Protein AF-A0A3B8P6B7-F1 (afdb_monomer_lite)

Secondary structure (DSSP, 8-state):
---------TTSHHHHHHHHHHHHHHHHHHHHHHHHHTTT-HHHHHHHHTTTPPPTT-

pLDDT: mean 95.9, std 5.48, range [60.22, 98.75]

Structure (mmCIF, N/CA/C/O backbone):
data_AF-A0A3B8P6B7-F1
#
_entry.id   AF-A0A3B8P6B7-F1
#
loop_
_atom_site.group_PDB
_atom_site.id
_atom_site.type_symbol
_atom_site.label_atom_id
_atom_site.label_alt_id
_atom_site.label_comp_id
_atom_site.label_asym_id
_atom_site.label_entity_id
_atom_site.label_seq_id
_atom_site.pdbx_PDB_ins_code
_atom_site.Cartn_x
_atom_site.Cartn_y
_atom_site.Cartn_z
_atom_site.occupancy
_atom_site.B_iso_or_equiv
_atom_site.auth_seq_id
_atom_site.auth_comp_id
_atom_site.auth_asym_id
_atom_site.auth_atom_id
_atom_site.pdbx_PDB_model_num
ATOM 1 N N . MET A 1 1 ? -7.231 11.522 -32.374 1.00 60.22 1 MET A N 1
ATOM 2 C CA . MET A 1 1 ? -6.753 11.497 -30.972 1.00 60.22 1 MET A CA 1
ATOM 3 C C . MET A 1 1 ? -5.247 11.322 -30.984 1.00 60.22 1 MET A C 1
ATOM 5 O O . MET A 1 1 ? -4.759 10.606 -31.847 1.00 60.22 1 MET A O 1
ATOM 9 N N . ALA A 1 2 ? -4.530 11.987 -30.079 1.00 83.56 2 ALA A N 1
ATOM 10 C CA . ALA A 1 2 ? -3.085 11.827 -29.953 1.00 83.56 2 ALA A CA 1
ATOM 11 C C . ALA A 1 2 ? -2.779 10.609 -29.067 1.00 83.56 2 ALA A C 1
ATOM 13 O O . ALA A 1 2 ? -3.139 10.597 -27.891 1.00 83.56 2 ALA A O 1
ATOM 14 N N . THR A 1 3 ? -2.153 9.585 -29.643 1.00 93.69 3 THR A N 1
ATOM 15 C CA . THR A 1 3 ? -1.671 8.407 -28.911 1.00 93.69 3 THR A CA 1
ATOM 16 C C . THR A 1 3 ? -0.252 8.670 -28.418 1.00 93.69 3 THR A C 1
ATOM 18 O O . THR A 1 3 ? 0.592 9.134 -29.183 1.00 93.69 3 THR A O 1
ATOM 21 N N . LEU A 1 4 ? 0.026 8.361 -27.150 1.00 96.06 4 LEU A N 1
ATOM 22 C CA . LEU A 1 4 ? 1.381 8.396 -26.603 1.00 96.06 4 LEU A CA 1
ATOM 23 C C . LEU A 1 4 ? 2.049 7.036 -26.799 1.00 96.06 4 LEU A C 1
ATOM 25 O O . LEU A 1 4 ? 1.564 6.017 -26.308 1.00 96.06 4 LEU A O 1
ATOM 29 N N . HIS A 1 5 ? 3.179 7.031 -27.498 1.00 95.88 5 HIS A N 1
ATOM 30 C CA . HIS A 1 5 ? 3.999 5.841 -27.676 1.00 95.88 5 HIS A CA 1
ATOM 31 C C . HIS A 1 5 ? 5.050 5.786 -26.568 1.00 95.88 5 HIS A C 1
ATOM 33 O O . HIS A 1 5 ? 5.906 6.664 -26.465 1.00 95.88 5 HIS A O 1
ATOM 39 N N . THR A 1 6 ? 4.962 4.767 -25.714 1.00 96.12 6 THR A N 1
ATOM 40 C CA . THR A 1 6 ? 5.958 4.541 -24.663 1.00 96.12 6 THR A CA 1
ATOM 41 C C . THR A 1 6 ? 7.305 4.162 -25.271 1.00 96.12 6 THR A C 1
ATOM 43 O O . THR A 1 6 ? 7.361 3.368 -26.207 1.00 96.12 6 THR A O 1
ATOM 46 N N . GLN A 1 7 ? 8.382 4.709 -24.710 1.00 95.94 7 GLN A N 1
ATOM 47 C CA . GLN A 1 7 ? 9.759 4.316 -25.027 1.00 95.94 7 GLN A CA 1
ATOM 48 C C . GLN A 1 7 ? 10.358 3.395 -23.954 1.00 95.94 7 GLN A C 1
ATOM 50 O O . GLN A 1 7 ? 11.516 2.995 -24.042 1.00 95.94 7 GLN A O 1
ATOM 55 N N . LEU A 1 8 ? 9.580 3.060 -22.918 1.00 96.25 8 LEU A N 1
ATOM 56 C CA . LEU A 1 8 ? 10.018 2.152 -21.866 1.00 96.25 8 LEU A CA 1
ATOM 57 C C . LEU A 1 8 ? 9.995 0.711 -22.370 1.00 96.25 8 LEU A C 1
ATOM 59 O O . LEU A 1 8 ? 9.011 0.261 -22.954 1.00 96.25 8 LEU A O 1
ATOM 63 N N . ASN A 1 9 ? 11.052 -0.032 -22.051 1.00 97.00 9 ASN A N 1
ATOM 64 C CA . ASN A 1 9 ? 11.091 -1.481 -22.188 1.00 97.00 9 ASN A CA 1
ATOM 65 C C . ASN A 1 9 ? 10.891 -2.127 -20.804 1.00 97.00 9 ASN A C 1
ATOM 67 O O . ASN A 1 9 ? 11.837 -2.149 -20.018 1.00 97.00 9 ASN A O 1
ATOM 71 N N . PRO A 1 10 ? 9.718 -2.716 -20.504 1.00 96.81 10 PRO A N 1
ATOM 72 C CA . PRO A 1 10 ? 9.454 -3.346 -19.207 1.00 96.81 10 PRO A CA 1
ATOM 73 C C . PRO A 1 10 ? 10.346 -4.555 -18.887 1.00 96.81 10 PRO A C 1
ATOM 75 O O . PRO A 1 10 ? 10.348 -5.037 -17.760 1.00 96.81 10 PRO A O 1
ATOM 78 N N . ARG A 1 11 ? 11.077 -5.083 -19.879 1.00 97.31 11 ARG A N 1
ATOM 79 C CA . ARG A 1 11 ? 12.009 -6.208 -19.715 1.00 97.31 11 ARG A CA 1
ATOM 80 C C . ARG A 1 11 ? 13.462 -5.759 -19.555 1.00 97.31 11 ARG A C 1
ATOM 82 O O . ARG A 1 11 ? 14.340 -6.615 -19.483 1.00 97.31 11 ARG A O 1
ATOM 89 N N . SER A 1 12 ? 13.744 -4.453 -19.555 1.00 98.31 12 SER A N 1
ATOM 90 C CA . SER A 1 12 ? 15.113 -3.977 -19.369 1.00 98.31 12 SER A CA 1
ATOM 91 C C . SER A 1 12 ? 15.575 -4.192 -17.918 1.00 98.31 12 SER A C 1
ATOM 93 O O . SER A 1 12 ? 14.763 -4.099 -16.991 1.00 98.31 12 SER A O 1
ATOM 95 N N . PRO A 1 13 ? 16.878 -4.436 -17.691 1.00 98.06 13 PRO A N 1
ATOM 96 C CA . PRO A 1 13 ? 17.430 -4.513 -16.338 1.00 98.06 13 PRO A CA 1
ATOM 97 C C . PRO A 1 13 ? 17.206 -3.228 -15.529 1.00 98.06 13 PRO A C 1
ATOM 99 O O . PRO A 1 13 ? 16.925 -3.293 -14.337 1.00 98.06 13 PRO A O 1
ATOM 102 N N . GLU A 1 14 ? 17.270 -2.063 -16.181 1.00 98.00 14 GLU A N 1
ATOM 103 C CA . GLU A 1 14 ? 17.002 -0.762 -15.557 1.00 98.00 14 GLU A CA 1
ATOM 104 C C . GLU A 1 14 ? 15.557 -0.660 -15.053 1.00 98.00 14 GLU A C 1
ATOM 106 O O . GLU A 1 14 ? 15.324 -0.284 -13.904 1.00 98.00 14 GLU A O 1
ATOM 111 N N . PHE A 1 15 ? 14.579 -1.050 -15.879 1.00 98.31 15 PHE A N 1
ATOM 112 C CA . PHE A 1 15 ? 13.179 -1.062 -15.465 1.00 98.31 15 PHE A CA 1
ATOM 113 C C . PHE A 1 15 ? 12.964 -2.021 -14.293 1.00 98.31 15 PHE A C 1
ATOM 115 O O . PHE A 1 15 ? 12.282 -1.664 -13.335 1.00 98.31 15 PHE A O 1
ATOM 122 N N . ALA A 1 16 ? 13.576 -3.209 -14.336 1.00 98.19 16 ALA A N 1
ATOM 123 C CA . ALA A 1 16 ? 13.498 -4.175 -13.246 1.00 98.19 16 ALA A CA 1
ATOM 124 C C . ALA A 1 16 ? 14.079 -3.616 -11.934 1.00 98.19 16 ALA A C 1
ATOM 126 O O . ALA A 1 16 ? 13.457 -3.780 -10.884 1.00 98.19 16 ALA A O 1
ATOM 127 N N . GLY A 1 17 ? 15.214 -2.911 -11.995 1.00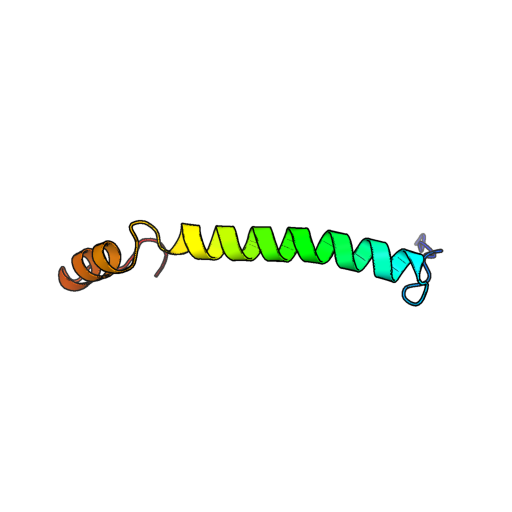 98.44 17 GLY A N 1
ATOM 128 C CA . GLY A 1 17 ? 15.812 -2.230 -10.844 1.00 98.44 17 GLY A CA 1
ATOM 129 C C . GLY A 1 17 ? 14.900 -1.144 -10.269 1.00 98.44 17 GLY A C 1
ATOM 130 O O . GLY A 1 17 ? 14.580 -1.170 -9.082 1.00 98.44 17 GLY A O 1
ATOM 131 N N . ASN A 1 18 ? 14.397 -0.245 -11.118 1.00 98.31 18 ASN A N 1
ATOM 132 C CA . ASN A 1 18 ? 13.480 0.823 -10.701 1.00 98.31 18 ASN A CA 1
ATOM 133 C C . ASN A 1 18 ? 12.184 0.265 -10.095 1.00 98.31 18 ASN A C 1
ATOM 135 O O . ASN A 1 18 ? 11.688 0.760 -9.081 1.00 98.31 18 ASN A O 1
ATOM 139 N N . HIS A 1 19 ? 11.643 -0.790 -10.705 1.00 98.44 19 HIS A N 1
ATOM 140 C CA . HIS A 1 19 ? 10.453 -1.475 -10.227 1.00 98.44 19 HIS A CA 1
ATOM 141 C C . HIS A 1 19 ? 10.684 -2.133 -8.861 1.00 98.44 19 HIS A C 1
ATOM 143 O O . HIS A 1 19 ? 9.833 -2.002 -7.985 1.00 98.44 19 HIS A O 1
ATOM 149 N N . ALA A 1 20 ? 11.827 -2.792 -8.651 1.00 98.50 20 ALA A N 1
ATOM 150 C CA . ALA A 1 20 ? 12.165 -3.411 -7.371 1.00 98.50 20 ALA A CA 1
ATOM 151 C C . ALA A 1 20 ? 12.237 -2.377 -6.235 1.00 98.50 20 ALA A C 1
ATOM 153 O O . ALA A 1 20 ? 11.574 -2.557 -5.214 1.00 98.50 20 ALA A O 1
ATOM 154 N N . THR A 1 21 ? 12.944 -1.261 -6.443 1.00 98.56 21 THR A N 1
ATOM 155 C CA . THR A 1 21 ? 13.039 -0.172 -5.455 1.00 98.56 21 THR A CA 1
ATOM 156 C C . THR A 1 21 ? 11.667 0.417 -5.129 1.00 98.56 21 THR A C 1
ATOM 158 O O . THR A 1 21 ? 11.317 0.613 -3.967 1.00 98.56 21 THR A O 1
ATOM 161 N N . MET A 1 22 ? 10.838 0.665 -6.146 1.00 98.62 22 MET A N 1
ATOM 162 C CA . MET A 1 22 ? 9.493 1.193 -5.915 1.00 98.62 22 MET A CA 1
ATOM 163 C C . MET A 1 22 ? 8.610 0.195 -5.155 1.00 98.62 22 MET A C 1
ATOM 165 O O . MET A 1 22 ? 7.854 0.583 -4.262 1.00 98.62 22 MET A O 1
ATOM 169 N N . LEU A 1 23 ? 8.708 -1.098 -5.478 1.00 98.56 23 LEU A N 1
ATOM 170 C CA . LEU A 1 23 ? 7.959 -2.137 -4.779 1.00 98.56 23 LEU A CA 1
ATOM 171 C C . LEU A 1 23 ? 8.329 -2.229 -3.300 1.00 98.56 23 LEU A C 1
ATOM 173 O O . LEU A 1 23 ? 7.428 -2.430 -2.488 1.00 98.56 23 LEU A O 1
ATOM 177 N N . GLU A 1 24 ? 9.598 -2.048 -2.941 1.00 98.62 24 GLU A N 1
ATOM 178 C CA . GLU A 1 24 ? 10.030 -2.015 -1.541 1.00 98.62 24 GLU A CA 1
ATOM 179 C C . GLU A 1 24 ? 9.295 -0.915 -0.758 1.00 98.62 24 GLU A C 1
ATOM 181 O O . GLU A 1 24 ? 8.707 -1.173 0.296 1.00 98.62 24 GLU A O 1
ATOM 186 N N . HIS A 1 25 ? 9.218 0.296 -1.316 1.00 98.62 25 HIS A N 1
ATOM 187 C CA . HIS A 1 25 ? 8.484 1.402 -0.696 1.00 98.62 25 HIS A CA 1
ATOM 188 C C . HIS A 1 25 ? 6.984 1.118 -0.573 1.00 98.62 25 HIS A C 1
ATOM 190 O O . HIS A 1 25 ? 6.384 1.370 0.475 1.00 98.62 25 HIS A O 1
ATOM 196 N N . VAL A 1 26 ? 6.370 0.555 -1.617 1.00 98.69 26 VAL A N 1
ATOM 197 C CA . VAL A 1 26 ? 4.947 0.187 -1.598 1.00 98.69 26 VAL A CA 1
ATOM 198 C C . VAL A 1 26 ? 4.673 -0.885 -0.543 1.00 98.69 26 VAL A C 1
ATOM 200 O O . VAL A 1 26 ? 3.666 -0.815 0.164 1.00 98.69 26 VAL A O 1
ATOM 203 N N . GLN A 1 27 ? 5.555 -1.873 -0.403 1.00 98.75 27 GLN A N 1
ATOM 204 C CA . GLN A 1 27 ? 5.426 -2.917 0.612 1.00 98.75 27 GLN A CA 1
ATOM 205 C C . GLN A 1 27 ? 5.561 -2.340 2.023 1.00 98.75 27 GLN A C 1
ATOM 207 O O . GLN A 1 27 ? 4.709 -2.618 2.868 1.00 98.75 27 GLN A O 1
ATOM 212 N N . ALA A 1 28 ? 6.554 -1.481 2.267 1.00 98.56 28 ALA A N 1
ATOM 213 C CA . ALA A 1 28 ? 6.718 -0.803 3.552 1.00 98.56 28 ALA A CA 1
ATOM 214 C C . ALA A 1 28 ? 5.480 0.037 3.914 1.00 98.56 28 ALA A C 1
ATOM 216 O O . ALA A 1 28 ? 4.969 -0.053 5.034 1.00 98.56 28 ALA A O 1
ATOM 217 N N . GLN A 1 29 ? 4.936 0.786 2.950 1.00 98.69 29 GLN A N 1
ATOM 218 C CA . GLN A 1 29 ? 3.713 1.565 3.139 1.00 98.69 29 GLN A CA 1
ATOM 219 C C . GLN A 1 29 ? 2.517 0.672 3.492 1.00 98.69 29 GLN A C 1
ATOM 221 O O . GLN A 1 29 ? 1.783 0.969 4.433 1.00 98.69 29 GLN A O 1
ATOM 226 N N . ARG A 1 30 ? 2.311 -0.428 2.759 1.00 98.56 30 ARG A N 1
ATOM 227 C CA . ARG A 1 30 ? 1.205 -1.366 3.012 1.00 98.56 30 ARG A CA 1
ATOM 228 C C . ARG A 1 30 ? 1.307 -2.001 4.395 1.00 98.56 30 ARG A C 1
ATOM 230 O O . ARG A 1 30 ? 0.29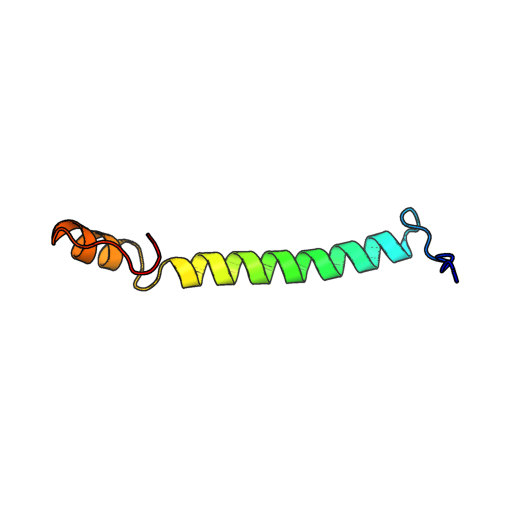8 -2.076 5.092 1.00 98.56 30 ARG A O 1
ATOM 237 N N . SER A 1 31 ? 2.508 -2.394 4.809 1.00 98.38 31 SER A N 1
ATOM 238 C CA . SER A 1 31 ? 2.761 -2.935 6.148 1.00 98.38 31 SER A CA 1
ATOM 239 C C . SER A 1 31 ? 2.444 -1.914 7.239 1.00 98.38 31 SER A C 1
ATOM 241 O O . SER A 1 31 ? 1.742 -2.235 8.198 1.00 98.38 31 SER A O 1
ATOM 243 N N . LEU A 1 32 ? 2.876 -0.661 7.066 1.00 98.50 32 LEU A N 1
ATOM 244 C CA . LEU A 1 32 ? 2.572 0.415 8.007 1.00 98.50 32 LEU A CA 1
ATOM 245 C C . LEU A 1 32 ? 1.064 0.685 8.094 1.00 98.50 32 LEU A C 1
ATOM 247 O O . LEU A 1 32 ? 0.517 0.808 9.188 1.00 98.50 32 LEU A O 1
ATOM 251 N N . LEU A 1 33 ? 0.370 0.738 6.956 1.00 98.19 33 LEU A N 1
ATOM 252 C CA . LEU A 1 33 ? -1.082 0.916 6.929 1.00 98.19 33 LEU A CA 1
ATOM 253 C C . LEU A 1 33 ? -1.806 -0.240 7.627 1.00 98.19 33 LEU A C 1
ATOM 255 O O . LEU A 1 33 ? -2.738 0.012 8.388 1.00 98.19 33 LEU A O 1
ATOM 259 N N . ALA A 1 34 ? -1.363 -1.483 7.424 1.00 96.38 34 ALA A N 1
ATOM 260 C CA . ALA A 1 34 ? -1.921 -2.648 8.105 1.00 96.38 34 ALA A CA 1
ATOM 261 C C . ALA A 1 34 ? -1.712 -2.580 9.626 1.00 96.38 34 ALA A C 1
ATOM 263 O O . ALA A 1 34 ? -2.620 -2.922 10.383 1.00 96.38 34 ALA A O 1
ATOM 264 N N . GLN A 1 35 ? -0.555 -2.090 10.080 1.00 96.56 35 GLN A N 1
ATOM 265 C CA . GLN A 1 35 ? -0.287 -1.856 11.498 1.00 96.56 35 GLN A CA 1
ATOM 266 C C . GLN A 1 35 ? -1.192 -0.757 12.068 1.00 96.56 35 GLN A C 1
ATOM 268 O O . GLN A 1 35 ? -1.805 -0.948 13.115 1.00 96.56 35 GLN A O 1
ATOM 273 N N . ILE A 1 36 ? -1.323 0.374 11.372 1.00 96.62 36 ILE A N 1
ATOM 274 C CA . ILE A 1 36 ? -2.184 1.491 11.790 1.00 96.62 36 ILE A CA 1
ATOM 275 C C . ILE A 1 36 ? -3.657 1.068 11.823 1.00 96.62 36 ILE A C 1
ATOM 277 O O . ILE A 1 36 ? -4.399 1.471 12.720 1.00 96.62 36 ILE A O 1
ATOM 281 N N . ALA A 1 37 ? -4.088 0.225 10.881 1.00 95.06 37 ALA A N 1
ATOM 282 C CA . ALA A 1 37 ? -5.448 -0.302 10.837 1.00 95.06 37 ALA A CA 1
ATOM 283 C C . ALA A 1 37 ? -5.814 -1.106 12.096 1.00 95.06 37 ALA A C 1
ATOM 285 O O . ALA A 1 37 ? -6.993 -1.177 12.435 1.00 95.06 37 ALA A O 1
ATOM 286 N N . GLN A 1 38 ? -4.829 -1.624 12.843 1.00 94.44 38 GLN A N 1
ATOM 287 C CA . GLN A 1 38 ? -5.075 -2.287 14.125 1.00 94.44 38 GLN A CA 1
ATOM 288 C C . GLN A 1 38 ? -5.550 -1.331 15.233 1.00 94.44 38 GLN A C 1
ATOM 290 O O . GLN A 1 38 ? -5.951 -1.790 16.306 1.00 94.44 38 GLN A O 1
ATOM 295 N N . GLY A 1 39 ? -5.510 -0.012 15.022 1.00 95.25 39 GLY A N 1
ATOM 296 C CA . GLY A 1 39 ? -5.924 0.976 16.016 1.00 95.25 39 GLY A CA 1
ATOM 297 C C . GLY A 1 39 ? -5.152 0.806 17.328 1.00 95.25 39 GLY A C 1
ATOM 298 O O . GLY A 1 39 ? -3.927 0.822 17.343 1.00 95.25 39 GLY A O 1
ATOM 299 N N . GLY A 1 40 ? -5.866 0.594 18.437 1.00 95.50 40 GLY A N 1
ATOM 300 C CA . GLY A 1 40 ? -5.257 0.335 19.751 1.00 95.50 40 GLY A CA 1
ATOM 301 C C . GLY A 1 40 ? -4.652 -1.069 19.930 1.00 95.50 40 GLY A C 1
ATOM 302 O O . GLY A 1 40 ? -4.352 -1.454 21.060 1.00 95.50 40 GLY A O 1
ATOM 303 N N . GLY A 1 41 ? -4.526 -1.853 18.857 1.00 95.62 41 GLY A N 1
ATOM 304 C CA . GLY A 1 41 ? -4.075 -3.243 18.881 1.00 95.62 41 GLY A CA 1
ATOM 305 C C . GLY A 1 41 ? -5.168 -4.237 19.290 1.00 95.62 41 GLY A C 1
ATOM 306 O O . GLY A 1 41 ? -6.258 -3.857 19.732 1.00 95.62 41 GLY A O 1
ATOM 307 N N . ALA A 1 42 ? -4.855 -5.531 19.176 1.00 94.44 42 ALA A N 1
ATOM 308 C CA . ALA A 1 42 ? -5.807 -6.631 19.369 1.00 94.44 42 ALA A CA 1
ATOM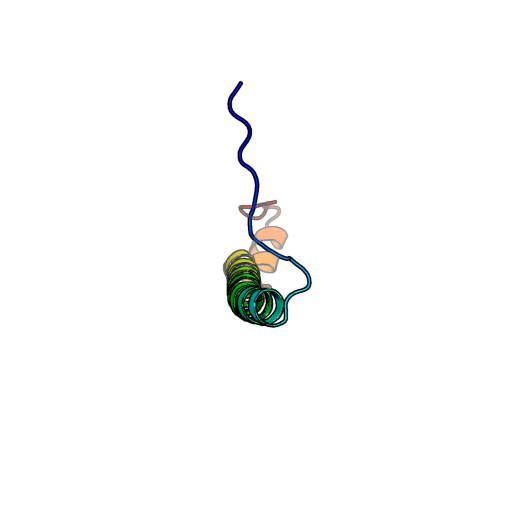 309 C C . ALA A 1 42 ? -6.554 -6.563 20.714 1.00 94.44 42 ALA A C 1
ATOM 311 O O . ALA A 1 42 ? -7.776 -6.676 20.753 1.00 94.44 42 ALA A O 1
ATOM 312 N N . ASN A 1 43 ? -5.846 -6.274 21.810 1.00 96.31 43 ASN A N 1
ATOM 313 C CA . ASN A 1 43 ? -6.455 -6.183 23.140 1.00 96.31 43 ASN A CA 1
ATOM 314 C C . ASN A 1 43 ? -7.488 -5.046 23.241 1.00 96.31 43 ASN A C 1
ATOM 316 O O . ASN A 1 43 ? -8.500 -5.179 23.926 1.00 96.31 43 ASN A O 1
ATOM 320 N N . ALA A 1 44 ? -7.242 -3.902 22.592 1.00 96.38 44 ALA A N 1
ATOM 321 C CA . ALA A 1 44 ? -8.190 -2.791 22.602 1.00 96.38 44 ALA A CA 1
ATOM 322 C C . ALA A 1 44 ? -9.413 -3.089 21.729 1.00 96.38 44 ALA A C 1
ATOM 324 O O . ALA A 1 44 ? -10.532 -2.800 22.153 1.00 96.38 44 ALA A O 1
ATOM 325 N N . GLN A 1 45 ? -9.199 -3.708 20.564 1.00 96.12 45 GLN A N 1
ATOM 326 C CA . GLN A 1 45 ? -10.279 -4.158 19.689 1.00 96.12 45 GLN A CA 1
ATOM 327 C C . GLN A 1 45 ? -11.192 -5.151 20.413 1.00 96.12 45 GLN A C 1
ATOM 329 O O . GLN A 1 45 ? -12.391 -4.908 20.501 1.00 96.12 45 GLN A O 1
ATOM 334 N N . GLN A 1 46 ? -10.622 -6.189 21.036 1.00 96.00 46 GLN A N 1
ATOM 335 C CA . GLN A 1 46 ? -11.364 -7.186 21.814 1.00 96.00 46 GLN A CA 1
ATOM 336 C C . GLN A 1 46 ? -12.191 -6.558 22.939 1.00 96.00 46 GLN A C 1
ATOM 338 O O . GLN A 1 46 ? -13.352 -6.906 23.123 1.00 96.00 46 GLN A O 1
ATOM 343 N N . ARG A 1 47 ? -11.634 -5.596 23.689 1.00 97.44 47 ARG A N 1
ATOM 344 C CA . ARG A 1 47 ? -12.395 -4.885 24.734 1.00 97.44 47 ARG A CA 1
ATOM 345 C C . ARG A 1 47 ? -13.556 -4.071 24.167 1.00 97.44 47 ARG A C 1
ATOM 347 O O . ARG A 1 47 ? -14.569 -3.915 24.844 1.00 97.44 47 ARG A O 1
ATOM 354 N N . HIS A 1 48 ? -13.397 -3.497 22.977 1.00 97.44 48 HIS A N 1
ATOM 355 C CA . HIS A 1 48 ? -14.440 -2.704 22.330 1.00 97.44 48 HIS A CA 1
ATOM 356 C C . HIS A 1 48 ? -15.551 -3.596 21.769 1.00 97.44 48 HIS A C 1
ATOM 358 O O . HIS A 1 48 ? -16.721 -3.326 22.038 1.00 97.44 48 HIS A O 1
ATOM 364 N N . THR A 1 49 ? -15.200 -4.694 21.097 1.00 96.25 49 THR A N 1
ATOM 365 C CA . THR A 1 49 ? -16.168 -5.659 20.553 1.00 96.25 49 THR A CA 1
ATOM 366 C C . THR A 1 49 ? -16.873 -6.462 21.642 1.00 96.25 49 THR A C 1
ATOM 368 O O . THR A 1 49 ? -18.078 -6.675 21.547 1.00 96.25 49 THR A O 1
ATOM 371 N N . ALA A 1 50 ? -16.194 -6.802 22.744 1.00 97.38 50 ALA A N 1
ATOM 372 C CA . ALA A 1 50 ? -16.817 -7.432 23.915 1.00 97.38 50 ALA A CA 1
ATOM 373 C C . ALA A 1 50 ? -17.922 -6.568 24.555 1.00 97.38 50 ALA A C 1
ATOM 375 O O . ALA A 1 50 ? -18.775 -7.083 25.272 1.00 97.38 50 ALA A O 1
ATOM 376 N N . ARG A 1 51 ? -17.937 -5.256 24.285 1.00 97.31 51 ARG A N 1
ATOM 377 C CA . ARG A 1 51 ? -19.018 -4.340 24.691 1.00 97.31 51 ARG A CA 1
ATOM 378 C C . ARG A 1 51 ? -20.169 -4.280 23.674 1.00 97.31 51 ARG A C 1
ATOM 380 O O . ARG A 1 51 ? -21.010 -3.394 23.783 1.00 97.31 51 ARG A O 1
ATOM 387 N N . GLY A 1 52 ? -20.193 -5.169 22.679 1.00 96.88 52 GLY A N 1
ATOM 388 C CA . GLY A 1 52 ? -21.211 -5.218 21.625 1.00 96.88 52 GLY A CA 1
ATOM 389 C C . GLY A 1 52 ? -21.095 -4.097 20.589 1.00 96.88 52 GLY A C 1
ATOM 390 O O . GLY A 1 52 ? -22.074 -3.788 19.916 1.00 96.88 52 GLY A O 1
ATOM 391 N N . LYS A 1 53 ? -19.927 -3.445 20.484 1.00 96.50 53 LYS A N 1
ATOM 392 C CA . LYS A 1 53 ? -19.697 -2.311 19.577 1.00 96.50 53 LYS A CA 1
ATOM 393 C C . LYS A 1 53 ? -18.886 -2.741 18.356 1.00 96.50 53 LYS A C 1
ATOM 395 O O . LYS A 1 53 ? -17.904 -3.464 18.503 1.00 96.50 5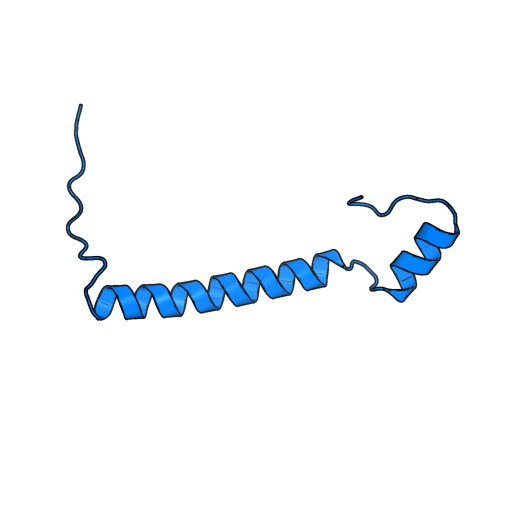3 LYS A O 1
ATOM 400 N N . LEU A 1 54 ? -19.237 -2.212 17.185 1.00 96.31 54 LEU A N 1
ATOM 401 C CA . LEU A 1 54 ? -18.441 -2.357 15.961 1.00 96.31 54 LEU A CA 1
ATOM 402 C C . LEU A 1 54 ? -17.136 -1.562 16.056 1.00 96.31 54 LEU A C 1
ATOM 404 O O . LEU A 1 54 ? -17.110 -0.474 16.653 1.00 96.31 54 LEU A O 1
ATOM 408 N N . LEU A 1 55 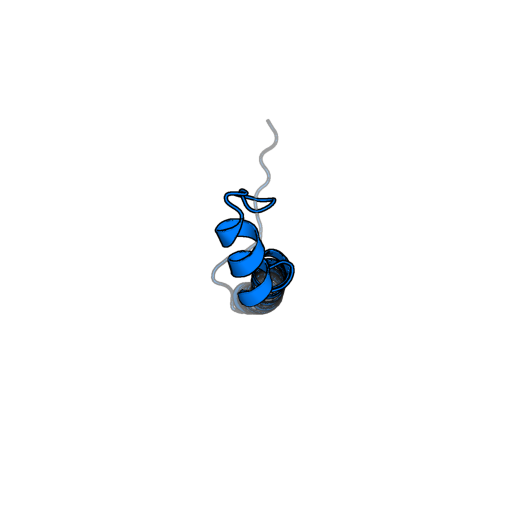? -16.054 -2.091 15.481 1.00 95.38 55 LEU A N 1
ATOM 409 C CA . LEU A 1 55 ? -14.815 -1.335 15.322 1.00 95.38 55 LEU A CA 1
ATOM 410 C C . LEU A 1 55 ? -15.018 -0.161 14.346 1.00 95.38 55 LEU A C 1
ATOM 412 O O . LEU A 1 55 ? -15.918 -0.192 13.519 1.00 95.38 55 LEU A O 1
ATOM 416 N N . PRO A 1 56 ? -14.175 0.888 14.385 1.00 94.19 56 PRO A N 1
ATOM 417 C CA . PRO A 1 56 ? -14.369 2.075 13.542 1.00 94.19 56 PRO A CA 1
ATOM 418 C C . PRO A 1 56 ? -14.308 1.846 12.021 1.00 94.19 56 PRO A C 1
ATOM 420 O O . PRO A 1 56 ? -14.588 2.773 11.265 1.00 94.19 56 PRO A O 1
ATOM 423 N N . ARG A 1 57 ? -13.846 0.674 11.569 1.00 93.94 57 ARG A N 1
ATOM 424 C CA . ARG A 1 57 ? -13.664 0.321 10.151 1.00 93.94 57 ARG A CA 1
ATOM 425 C C . ARG A 1 57 ? -14.297 -1.034 9.793 1.00 93.94 57 ARG A C 1
ATOM 427 O O . ARG A 1 57 ? -13.974 -1.569 8.737 1.00 93.94 57 ARG A O 1
ATOM 434 N N . GLU A 1 58 ? -15.145 -1.565 10.673 1.00 84.06 58 GLU A N 1
ATOM 435 C CA . GLU A 1 58 ? -16.007 -2.738 10.450 1.00 84.06 58 GLU A CA 1
ATOM 436 C C . GLU A 1 58 ? -17.463 -2.279 10.357 1.00 84.06 58 GLU A C 1
ATOM 438 O O . GLU A 1 58 ? -18.187 -2.815 9.492 1.00 84.06 58 GLU A O 1
#

Sequence (58 aa):
MATLHTQLNPRSPEFAGNHATMLEHVQAQRSLLAQIAQGGGANAQQRHTARGKLLPRE

Foldseek 3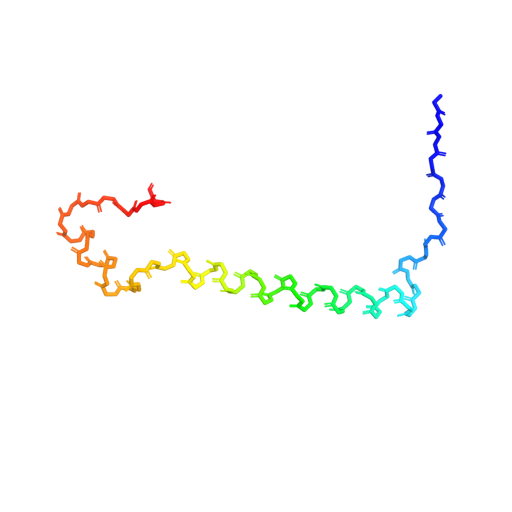Di:
DDDDDDPDDCPDPVVVVVVVVVVVVVVVVVVVVVVVVCPVHDVVCCVQVVVVDDDPVD

Radius of gyration: 20.93 Å; chains: 1; bounding box: 39×19×56 Å